Protein AF-A0A377DUB1-F1 (afdb_monomer)

InterPro domains:
  IPR024590 RNA helicase HrpA, C-terminal [PF11898] (12-101)

Radius of gyration: 14.55 Å; Cα contacts (8 Å, |Δi|>4): 69; chains: 1; bounding box: 40×24×37 Å

Sequence (104 aa):
MSLVTASNGWGDTLRYLQAIEKRLEKLAVDPHRDRAQMLKVENVQQAWQQWINKLPPARREDEDVKEIRWMIEELRVSYFAQQLGTPYPISDKRILQAMEQISG

Organism: Escherichia coli (NCBI:txid562)

Secondary structure (DSSP, 8-state):
--------SHHHHHHHHHHHHHHHHHHHH-HHHHHHHHHHHHHHHHHHHHHHHHS-GGGGGSHHHHHHHHHHHHHHHHHH-GGG--SS---HHHHHHHHHHHH-

Solvent-accessible surface area (backbone atoms only — not comparable to full-atom values): 6150 Å² total; per-residue (Å²): 144,81,82,80,84,75,65,87,47,70,69,48,55,51,51,53,52,52,23,50,53,43,31,56,61,44,39,76,75,41,52,67,60,47,51,58,50,46,53,51,53,51,52,50,51,51,52,48,57,57,50,58,70,70,45,58,77,82,54,59,76,34,66,76,53,50,47,56,60,51,52,53,56,42,38,50,29,58,71,45,23,55,91,75,58,63,101,60,98,72,45,68,70,57,52,56,50,53,53,50,64,76,73,106

pLDDT: mean 90.13, std 14.1, range [34.0, 98.62]

Structure (mmCIF, N/CA/C/O backbone):
data_AF-A0A377DUB1-F1
#
_entry.id   AF-A0A377DUB1-F1
#
loop_
_atom_site.group_PDB
_atom_site.id
_atom_site.type_symbol
_atom_site.label_atom_id
_atom_site.label_alt_id
_atom_site.label_comp_id
_atom_site.label_asym_id
_atom_site.label_entity_id
_atom_site.label_seq_id
_atom_site.pdbx_PDB_ins_code
_atom_site.Cartn_x
_atom_site.Cartn_y
_atom_site.Cartn_z
_atom_site.occupancy
_atom_site.B_iso_or_equiv
_atom_site.auth_seq_id
_atom_site.auth_comp_id
_atom_site.auth_asym_id
_atom_site.auth_atom_id
_atom_site.pdbx_PDB_model_num
ATOM 1 N N . MET A 1 1 ? -23.498 6.587 -4.629 1.00 42.94 1 MET A N 1
ATOM 2 C CA . MET A 1 1 ? -23.636 5.413 -3.746 1.00 42.94 1 MET A CA 1
ATOM 3 C C . MET A 1 1 ? -23.582 4.152 -4.597 1.00 42.94 1 MET A C 1
ATOM 5 O O . MET A 1 1 ? -24.594 3.763 -5.160 1.00 42.94 1 MET A O 1
ATOM 9 N N . SER A 1 2 ? -22.378 3.616 -4.789 1.00 34.00 2 SER A N 1
ATOM 10 C CA . SER A 1 2 ? -22.060 2.230 -5.183 1.00 34.00 2 SER A CA 1
ATOM 11 C C . SER A 1 2 ? -20.535 2.159 -5.253 1.00 34.00 2 SER A C 1
ATOM 13 O O . SER A 1 2 ? -19.931 2.268 -6.313 1.00 34.00 2 SER A O 1
ATOM 15 N N . LEU A 1 3 ? -19.917 2.142 -4.073 1.00 53.62 3 LEU A N 1
ATOM 16 C CA . LEU A 1 3 ? -18.610 1.517 -3.914 1.00 53.62 3 LEU A CA 1
ATOM 17 C C . LEU A 1 3 ? -18.889 0.012 -3.820 1.00 53.62 3 LEU A C 1
ATOM 19 O O . LEU A 1 3 ? -19.960 -0.365 -3.351 1.00 53.62 3 LEU A O 1
ATOM 23 N N . VAL A 1 4 ? -17.933 -0.811 -4.238 1.00 50.06 4 VAL A N 1
ATOM 24 C CA . VAL A 1 4 ? -17.992 -2.282 -4.270 1.00 50.06 4 VAL A CA 1
ATOM 25 C C . VAL A 1 4 ? -18.584 -2.868 -5.560 1.00 50.06 4 VAL A C 1
ATOM 27 O O . VAL A 1 4 ? -19.683 -3.408 -5.607 1.00 50.06 4 VAL A O 1
ATOM 30 N N . THR A 1 5 ? -17.756 -2.915 -6.599 1.00 44.06 5 THR A N 1
ATOM 31 C CA . THR A 1 5 ? -17.455 -4.229 -7.180 1.00 44.06 5 THR A CA 1
ATOM 32 C C . THR A 1 5 ? -16.041 -4.567 -6.758 1.00 44.06 5 THR A C 1
ATOM 34 O O . THR A 1 5 ? -15.086 -4.299 -7.478 1.00 44.06 5 THR A O 1
ATOM 37 N N . ALA A 1 6 ? -15.916 -5.105 -5.548 1.00 46.12 6 ALA A N 1
ATOM 38 C CA . ALA A 1 6 ? -14.767 -5.914 -5.211 1.00 46.12 6 ALA A CA 1
ATOM 39 C C . ALA A 1 6 ? -14.824 -7.120 -6.154 1.00 46.12 6 ALA A C 1
ATOM 41 O O . ALA A 1 6 ? -15.668 -8.005 -5.989 1.00 46.12 6 ALA A O 1
ATOM 42 N N . SER A 1 7 ? -14.002 -7.138 -7.201 1.00 51.31 7 SER A N 1
ATOM 43 C CA . SER A 1 7 ? -13.796 -8.335 -8.014 1.00 51.31 7 SER A CA 1
ATOM 44 C C . SER A 1 7 ? -12.974 -9.336 -7.200 1.00 51.31 7 SER A C 1
ATOM 46 O O . SER A 1 7 ? -11.849 -9.683 -7.523 1.00 51.31 7 SER A O 1
ATOM 48 N N . ASN A 1 8 ? -13.578 -9.859 -6.133 1.00 57.59 8 ASN A N 1
ATOM 49 C CA . ASN A 1 8 ? -13.030 -10.899 -5.267 1.00 57.59 8 ASN A CA 1
ATOM 50 C C . ASN A 1 8 ? -13.033 -12.263 -5.990 1.00 57.59 8 ASN A C 1
ATOM 52 O O . ASN A 1 8 ? -13.625 -13.231 -5.518 1.00 57.59 8 ASN A O 1
ATOM 56 N N . GLY A 1 9 ? -12.425 -12.338 -7.176 1.00 59.22 9 GLY A N 1
ATOM 57 C CA . GLY A 1 9 ? -12.445 -13.504 -8.049 1.00 59.22 9 GLY A CA 1
ATOM 58 C C . GLY A 1 9 ? -11.195 -13.640 -8.918 1.00 59.22 9 GLY A C 1
ATOM 59 O O . GLY A 1 9 ? -10.245 -12.865 -8.837 1.00 59.22 9 GLY A O 1
ATOM 60 N N . TRP A 1 10 ? -11.226 -14.643 -9.793 1.00 61.41 10 TRP A N 1
ATOM 61 C CA . TRP A 1 10 ? -10.124 -15.039 -10.677 1.00 61.41 10 TRP A CA 1
ATOM 62 C C . TRP A 1 10 ? -9.615 -13.924 -11.603 1.00 61.41 10 TRP A C 1
ATOM 64 O O . TRP A 1 10 ? -8.439 -13.921 -11.961 1.00 61.41 10 TRP A O 1
ATOM 74 N N . GLY A 1 11 ? -10.479 -12.973 -11.979 1.00 68.69 11 GLY A N 1
ATOM 75 C CA . GLY A 1 11 ? -10.121 -11.861 -12.867 1.00 68.69 11 GLY A CA 1
ATOM 76 C C . GLY A 1 11 ? -9.075 -10.922 -12.262 1.00 68.69 11 GLY A C 1
ATOM 77 O O . GLY A 1 11 ? -8.096 -10.588 -12.927 1.00 68.69 11 GLY A O 1
ATOM 78 N N . ASP A 1 12 ? -9.220 -10.568 -10.984 1.00 79.06 12 ASP A N 1
ATOM 79 C CA . ASP A 1 12 ? -8.228 -9.741 -10.291 1.00 79.06 12 ASP A CA 1
ATOM 80 C C . ASP A 1 12 ? -6.953 -10.512 -9.996 1.00 79.06 12 ASP A C 1
ATOM 82 O O . ASP A 1 12 ? -5.859 -9.982 -10.175 1.00 79.06 12 ASP A O 1
ATOM 86 N N . THR A 1 13 ? -7.071 -11.790 -9.627 1.00 82.19 13 THR A N 1
ATOM 87 C CA . THR A 1 13 ? -5.894 -12.654 -9.470 1.00 82.19 13 THR A CA 1
ATOM 88 C C . THR A 1 13 ? -5.063 -12.688 -10.753 1.00 82.19 13 THR A C 1
ATOM 90 O O . THR A 1 13 ? -3.849 -12.496 -10.697 1.00 82.19 13 THR A O 1
ATOM 93 N N . LEU A 1 14 ? -5.698 -12.859 -11.917 1.00 86.94 14 LEU A N 1
ATOM 94 C CA . LEU A 1 14 ? -5.005 -12.834 -13.203 1.00 86.94 14 LEU A CA 1
ATOM 95 C C . LEU A 1 14 ? -4.366 -11.467 -13.486 1.00 86.94 14 LEU A C 1
ATOM 97 O O . LEU A 1 14 ? -3.208 -11.418 -13.900 1.00 86.94 14 LEU A O 1
ATOM 101 N N . ARG A 1 15 ? -5.072 -10.361 -13.220 1.00 91.25 15 ARG A N 1
ATOM 102 C CA . ARG A 1 15 ? -4.533 -9.003 -13.406 1.00 91.25 15 ARG A CA 1
ATOM 103 C C . ARG A 1 15 ? -3.304 -8.750 -12.531 1.00 91.25 15 ARG A C 1
ATOM 105 O O . ARG A 1 15 ? -2.327 -8.171 -13.005 1.00 91.25 15 ARG A O 1
ATOM 112 N N . TYR A 1 16 ? -3.305 -9.217 -11.284 1.00 87.12 16 TYR A N 1
ATOM 113 C CA . TYR A 1 16 ? -2.140 -9.102 -10.408 1.00 87.12 16 TYR A CA 1
ATOM 114 C C . TYR A 1 16 ? -0.964 -9.957 -10.886 1.00 87.12 16 TYR A C 1
ATOM 116 O O . TYR A 1 16 ? 0.175 -9.493 -10.851 1.00 87.12 16 TYR A O 1
ATOM 124 N N . LEU A 1 17 ? -1.216 -11.161 -11.406 1.00 89.25 17 LEU A N 1
ATOM 125 C CA . LEU A 1 17 ? -0.166 -11.987 -12.012 1.00 89.25 17 LEU A CA 1
ATOM 126 C C . LEU A 1 17 ? 0.443 -11.312 -13.250 1.00 89.25 17 LEU A C 1
ATOM 128 O O . LEU A 1 17 ? 1.664 -11.231 -13.364 1.00 89.25 17 LEU A O 1
ATOM 132 N N . GLN A 1 18 ? -0.386 -10.737 -14.123 1.00 92.00 18 GLN A N 1
ATOM 133 C CA . GLN A 1 18 ? 0.084 -9.949 -15.269 1.00 92.00 18 GLN A CA 1
ATOM 134 C C . GLN A 1 18 ? 0.883 -8.714 -14.833 1.00 92.00 18 GLN A C 1
ATOM 136 O O . GLN A 1 18 ? 1.837 -8.311 -15.500 1.00 92.00 18 GLN A O 1
ATOM 141 N N . ALA A 1 19 ? 0.527 -8.101 -13.700 1.00 92.50 19 ALA A N 1
ATOM 142 C CA . ALA A 1 19 ? 1.296 -6.992 -13.154 1.00 92.50 19 ALA A CA 1
ATOM 143 C C . ALA A 1 19 ? 2.695 -7.427 -12.689 1.00 92.50 19 ALA A C 1
ATOM 145 O O . ALA A 1 19 ? 3.655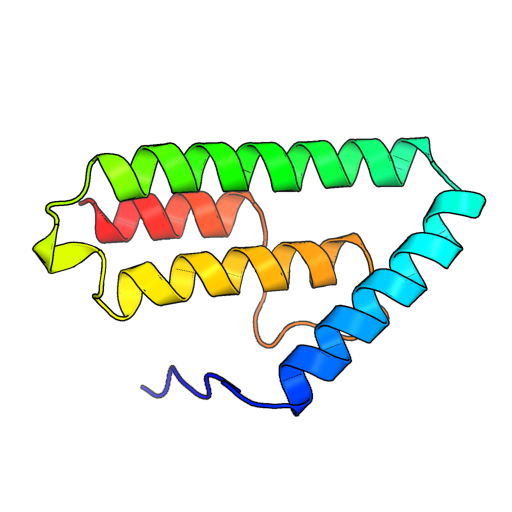 -6.677 -12.877 1.00 92.50 19 ALA A O 1
ATOM 146 N N . ILE A 1 20 ? 2.825 -8.636 -12.130 1.00 93.12 20 ILE A N 1
ATOM 147 C CA . ILE A 1 20 ? 4.118 -9.230 -11.761 1.00 93.12 20 ILE A CA 1
ATOM 148 C C . ILE A 1 20 ? 4.956 -9.507 -13.011 1.00 93.12 20 ILE A C 1
ATOM 150 O O . ILE A 1 20 ? 6.131 -9.149 -13.039 1.00 93.12 20 ILE A O 1
ATOM 154 N N . GLU A 1 21 ? 4.365 -10.077 -14.060 1.00 94.31 21 GLU A N 1
ATOM 155 C CA . GLU A 1 21 ? 5.054 -10.318 -15.334 1.00 94.31 21 GLU A CA 1
ATOM 156 C C . GLU A 1 21 ? 5.608 -9.012 -15.927 1.00 94.31 21 GLU A C 1
ATOM 158 O O . GLU A 1 21 ? 6.813 -8.889 -16.152 1.00 94.31 21 GLU A O 1
ATOM 163 N N . LYS A 1 22 ? 4.770 -7.971 -16.040 1.00 92.69 22 LYS A N 1
ATOM 164 C CA . LYS A 1 22 ? 5.201 -6.638 -16.504 1.00 92.69 22 LYS A CA 1
ATOM 165 C C . LYS A 1 22 ? 6.270 -6.004 -15.614 1.00 92.69 22 LYS A C 1
ATOM 167 O O . LYS A 1 22 ? 7.100 -5.229 -16.094 1.00 92.69 22 LYS A O 1
ATOM 172 N N . ARG A 1 23 ? 6.252 -6.289 -14.310 1.00 95.38 23 ARG A N 1
ATOM 173 C CA . ARG A 1 23 ? 7.298 -5.834 -13.390 1.00 95.38 23 ARG A CA 1
ATOM 174 C C . ARG A 1 23 ? 8.641 -6.468 -13.733 1.00 95.38 23 ARG A C 1
ATOM 176 O O . ARG A 1 23 ? 9.633 -5.750 -13.782 1.00 95.38 23 ARG A O 1
ATOM 183 N N . LEU A 1 24 ? 8.672 -7.777 -13.987 1.00 94.50 24 LEU A N 1
ATOM 184 C CA . LEU A 1 24 ? 9.896 -8.500 -14.343 1.00 94.50 24 LEU A CA 1
ATOM 185 C C . LEU A 1 24 ? 10.509 -7.968 -15.645 1.00 94.50 24 LEU A C 1
ATOM 187 O O . LEU A 1 24 ? 11.721 -7.763 -15.702 1.00 94.50 24 LEU A O 1
ATOM 191 N N . GLU A 1 25 ? 9.681 -7.653 -16.645 1.00 92.38 25 GLU A N 1
ATOM 192 C CA . GLU A 1 25 ? 10.129 -7.004 -17.886 1.00 92.38 25 GLU A CA 1
ATOM 193 C C . GLU A 1 25 ? 10.805 -5.650 -17.610 1.00 92.38 25 GLU A C 1
ATOM 195 O O . GLU A 1 25 ? 11.907 -5.381 -18.086 1.00 92.38 25 GLU A O 1
ATOM 200 N N . LYS A 1 26 ? 10.166 -4.790 -16.805 1.00 89.56 26 LYS A N 1
ATOM 201 C CA . LYS A 1 26 ? 10.691 -3.454 -16.474 1.00 89.56 26 LYS A CA 1
ATOM 202 C C . LYS A 1 26 ? 11.913 -3.495 -15.568 1.00 89.56 26 LYS A C 1
ATOM 204 O O . LYS A 1 26 ? 12.778 -2.632 -15.700 1.00 89.56 26 LYS A O 1
ATOM 209 N N . LEU A 1 27 ? 11.989 -4.474 -14.670 1.00 91.44 27 LEU A N 1
ATOM 210 C CA . LEU A 1 27 ? 13.115 -4.658 -13.761 1.00 91.44 27 LEU A CA 1
ATOM 211 C C . LEU A 1 27 ? 14.419 -4.870 -14.538 1.00 91.44 27 LEU A C 1
ATOM 213 O O . LEU A 1 27 ? 15.448 -4.345 -14.131 1.00 91.44 27 LEU A O 1
ATOM 217 N N . ALA A 1 28 ? 14.373 -5.580 -15.670 1.00 92.31 28 ALA A N 1
ATOM 218 C CA . ALA A 1 28 ? 15.536 -5.764 -16.538 1.00 92.31 28 ALA A CA 1
ATOM 219 C C . ALA A 1 28 ? 15.992 -4.463 -17.229 1.00 92.31 28 ALA A C 1
ATOM 221 O O . ALA A 1 28 ? 17.161 -4.338 -17.585 1.00 92.31 28 ALA A O 1
ATOM 222 N N . VAL A 1 29 ? 15.082 -3.501 -17.411 1.00 94.25 29 VAL A N 1
ATOM 223 C CA . VAL A 1 29 ? 15.352 -2.220 -18.082 1.00 94.25 29 VAL A CA 1
ATOM 224 C C . VAL A 1 29 ? 15.842 -1.156 -17.097 1.00 94.25 29 VAL A C 1
ATOM 226 O O . VAL A 1 29 ? 16.820 -0.471 -17.380 1.00 94.25 29 VAL A O 1
ATOM 229 N N . ASP A 1 30 ? 15.175 -1.004 -15.947 1.00 94.12 30 ASP A N 1
ATOM 230 C CA . ASP A 1 30 ? 15.514 0.004 -14.931 1.00 94.12 30 ASP A CA 1
ATOM 231 C C . ASP A 1 30 ? 15.317 -0.532 -13.493 1.00 94.12 30 ASP A C 1
ATOM 233 O O . ASP A 1 30 ? 14.276 -0.304 -12.857 1.00 94.12 30 ASP A O 1
ATOM 237 N N . PRO A 1 31 ? 16.334 -1.223 -12.940 1.00 94.56 31 PRO A N 1
ATOM 238 C CA . PRO A 1 31 ? 16.286 -1.760 -11.581 1.00 94.56 31 PRO A CA 1
ATOM 239 C C . PRO A 1 31 ? 16.187 -0.695 -10.483 1.00 94.56 31 PRO A C 1
ATOM 241 O O . PRO A 1 31 ? 15.656 -0.958 -9.401 1.00 94.56 31 PRO A O 1
ATOM 244 N N . HIS A 1 32 ? 16.713 0.510 -10.724 1.00 96.88 32 HIS A N 1
ATOM 245 C CA . HIS A 1 32 ? 16.705 1.583 -9.731 1.00 96.88 32 HIS A CA 1
ATOM 246 C C . HIS A 1 32 ? 15.299 2.143 -9.543 1.00 96.88 32 HIS A C 1
ATOM 248 O O . HIS A 1 32 ? 14.869 2.355 -8.405 1.00 96.88 32 HIS A O 1
ATOM 254 N N . ARG A 1 33 ? 14.559 2.330 -10.642 1.00 95.25 33 ARG A N 1
ATOM 255 C CA . ARG A 1 33 ? 13.157 2.740 -10.589 1.00 95.25 33 ARG A CA 1
ATOM 256 C C . ARG A 1 33 ? 12.280 1.692 -9.916 1.00 95.25 33 ARG A C 1
ATOM 258 O O . ARG A 1 33 ? 11.473 2.073 -9.067 1.00 95.25 33 ARG A O 1
ATOM 265 N N . ASP A 1 34 ? 12.453 0.410 -10.245 1.00 95.94 34 ASP A N 1
ATOM 266 C CA . ASP A 1 34 ? 11.715 -0.674 -9.581 1.00 95.94 34 ASP A CA 1
ATOM 267 C C . ASP A 1 34 ? 11.960 -0.652 -8.069 1.00 95.94 34 ASP A C 1
ATOM 269 O O . ASP A 1 34 ? 11.010 -0.592 -7.287 1.00 95.94 34 ASP A O 1
ATOM 273 N N . ARG A 1 35 ? 13.231 -0.577 -7.650 1.00 96.56 35 ARG A N 1
ATOM 274 C CA . ARG A 1 35 ? 13.602 -0.494 -6.233 1.00 96.56 35 ARG A CA 1
ATOM 275 C C . ARG A 1 35 ? 12.969 0.713 -5.543 1.00 96.56 35 ARG A C 1
ATOM 277 O O . ARG A 1 35 ? 12.437 0.576 -4.445 1.00 96.56 35 ARG A O 1
ATOM 284 N N . ALA A 1 36 ? 12.993 1.886 -6.173 1.00 97.44 36 ALA A N 1
ATOM 285 C CA . ALA A 1 36 ? 12.377 3.087 -5.614 1.00 97.44 36 ALA A CA 1
ATOM 286 C C . ALA A 1 36 ? 10.852 2.945 -5.460 1.00 97.44 36 ALA A C 1
ATOM 288 O O . ALA A 1 36 ? 10.287 3.407 -4.471 1.00 97.44 36 ALA A O 1
ATOM 289 N N . GLN A 1 37 ? 10.177 2.302 -6.416 1.00 97.44 37 GLN A N 1
ATOM 290 C CA . GLN A 1 37 ? 8.742 2.018 -6.333 1.00 97.44 37 GLN A CA 1
ATOM 291 C C . GLN A 1 37 ? 8.428 0.967 -5.261 1.00 97.44 37 GLN A C 1
ATOM 293 O O . GLN A 1 37 ? 7.472 1.136 -4.507 1.00 97.44 37 GLN A O 1
ATOM 298 N N . MET A 1 38 ? 9.257 -0.069 -5.135 1.00 97.25 38 MET A N 1
ATOM 299 C CA . MET A 1 38 ? 9.118 -1.081 -4.089 1.00 97.25 38 MET A CA 1
ATOM 300 C C . MET A 1 38 ? 9.254 -0.511 -2.690 1.00 97.25 38 MET A C 1
ATOM 302 O O . MET A 1 38 ? 8.418 -0.817 -1.849 1.00 97.25 38 MET A O 1
ATOM 306 N N . LEU A 1 39 ? 10.221 0.378 -2.460 1.00 98.31 39 LEU A N 1
ATOM 307 C CA . LEU A 1 39 ? 10.360 1.055 -1.169 1.00 98.31 39 LEU A CA 1
ATOM 308 C C . LEU A 1 39 ? 9.076 1.806 -0.782 1.00 98.31 39 LEU A C 1
ATOM 310 O O . LEU A 1 39 ? 8.690 1.816 0.383 1.00 98.31 39 LEU A O 1
ATOM 314 N N . LYS A 1 40 ? 8.363 2.397 -1.750 1.00 98.38 40 LYS A N 1
ATOM 315 C CA . LYS A 1 40 ? 7.067 3.043 -1.482 1.00 98.38 40 LYS A CA 1
ATOM 316 C C . LYS A 1 40 ? 5.988 2.035 -1.095 1.00 98.38 40 LYS A C 1
ATOM 318 O O . LYS A 1 40 ? 5.242 2.291 -0.154 1.00 98.38 40 LYS A O 1
ATOM 323 N N . VAL A 1 41 ? 5.912 0.899 -1.790 1.00 98.19 41 VAL A N 1
ATOM 324 C CA . VAL A 1 41 ? 4.976 -0.186 -1.449 1.00 98.19 41 VAL A CA 1
ATOM 325 C C . VAL A 1 41 ? 5.273 -0.727 -0.052 1.00 98.19 41 VAL A C 1
ATOM 327 O O . VAL A 1 41 ? 4.362 -0.826 0.763 1.00 98.19 41 VAL A O 1
ATOM 330 N N . GLU A 1 42 ? 6.539 -1.013 0.250 1.00 98.38 42 GLU A N 1
ATOM 331 C CA . GLU A 1 42 ? 6.985 -1.518 1.552 1.00 98.38 42 GLU A CA 1
ATOM 332 C C . GLU A 1 42 ? 6.643 -0.545 2.684 1.00 98.38 42 GLU A C 1
ATOM 334 O O . GLU A 1 42 ? 6.099 -0.966 3.703 1.00 98.38 42 GLU A O 1
ATOM 339 N N . ASN A 1 43 ? 6.869 0.758 2.490 1.00 98.56 43 ASN A N 1
ATOM 340 C CA . ASN A 1 43 ? 6.509 1.778 3.477 1.00 98.56 43 ASN A CA 1
ATOM 341 C C . ASN A 1 43 ? 5.002 1.783 3.782 1.00 98.56 43 ASN A C 1
ATOM 343 O O . ASN A 1 43 ? 4.605 1.835 4.947 1.00 98.56 43 ASN A O 1
ATOM 347 N N . VAL A 1 44 ? 4.149 1.690 2.755 1.00 98.56 44 VAL A N 1
ATOM 348 C CA . VAL A 1 44 ? 2.689 1.625 2.943 1.00 98.56 44 VAL A CA 1
ATOM 349 C C . VAL A 1 44 ? 2.281 0.318 3.627 1.00 98.56 44 VAL A C 1
ATOM 351 O O . VAL A 1 44 ? 1.444 0.339 4.525 1.00 98.56 44 VAL A O 1
ATOM 354 N N . GLN A 1 45 ? 2.894 -0.811 3.264 1.00 98.44 45 GLN A N 1
ATOM 355 C CA . GLN A 1 45 ? 2.633 -2.104 3.905 1.00 98.44 45 GLN A CA 1
ATOM 356 C C . GLN A 1 45 ? 3.017 -2.106 5.387 1.00 98.44 45 GLN A C 1
ATOM 358 O O . GLN A 1 45 ? 2.268 -2.625 6.213 1.00 98.44 45 GLN A O 1
ATOM 363 N N . GLN A 1 46 ? 4.149 -1.496 5.743 1.00 98.62 46 GLN A N 1
ATOM 364 C CA . GLN A 1 46 ? 4.560 -1.336 7.137 1.00 98.62 46 GLN A CA 1
ATOM 365 C C . GLN A 1 46 ? 3.584 -0.445 7.911 1.00 98.62 46 GLN A C 1
ATOM 367 O O . GLN A 1 46 ? 3.183 -0.803 9.019 1.00 98.62 46 GLN A O 1
ATOM 372 N N . ALA A 1 47 ? 3.161 0.679 7.322 1.00 98.38 47 ALA A N 1
ATOM 373 C CA . ALA A 1 47 ? 2.160 1.558 7.922 1.00 98.38 47 ALA A CA 1
ATOM 374 C C . ALA A 1 47 ? 0.830 0.821 8.152 1.00 98.38 47 ALA A C 1
ATOM 376 O O . ALA A 1 47 ? 0.294 0.869 9.257 1.00 98.38 47 ALA A O 1
ATOM 377 N N . TRP A 1 48 ? 0.353 0.067 7.157 1.00 98.31 48 TRP A N 1
ATOM 378 C CA . TRP A 1 48 ? -0.842 -0.772 7.267 1.00 98.31 48 TRP A CA 1
ATOM 379 C C . TRP A 1 48 ? -0.719 -1.825 8.369 1.00 98.31 48 TRP A C 1
ATOM 381 O O . TRP A 1 48 ? -1.622 -1.952 9.193 1.00 98.31 48 TRP A O 1
ATOM 391 N N . GLN A 1 49 ? 0.413 -2.529 8.453 1.00 97.94 49 GLN A N 1
ATOM 392 C CA . GLN A 1 49 ? 0.627 -3.547 9.481 1.00 97.94 49 GLN A CA 1
ATOM 393 C C . GLN A 1 49 ? 0.623 -2.951 10.896 1.00 97.94 49 GLN A C 1
ATOM 395 O O . GLN A 1 49 ? 0.073 -3.544 11.825 1.00 97.94 49 GLN A O 1
ATOM 400 N N . GLN A 1 50 ? 1.225 -1.774 11.080 1.00 97.94 50 GLN A N 1
ATOM 401 C CA . GLN A 1 50 ? 1.185 -1.062 12.358 1.00 97.94 50 GLN A CA 1
ATOM 402 C C . GLN A 1 50 ? -0.224 -0.562 12.681 1.00 97.94 50 GLN A C 1
ATOM 404 O O . GLN A 1 50 ? -0.653 -0.641 13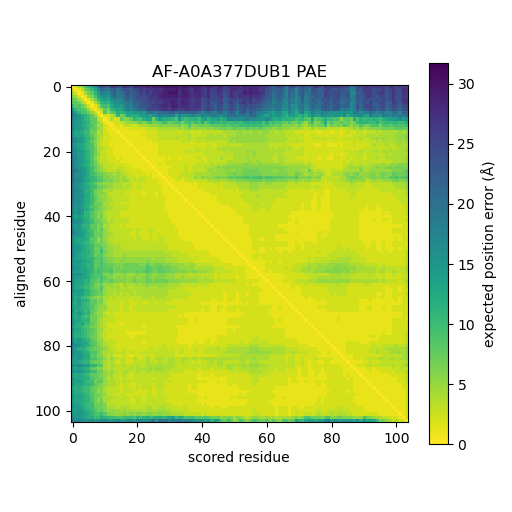.830 1.00 97.94 50 GLN A O 1
ATOM 409 N N . TRP A 1 51 ? -0.936 -0.053 11.680 1.00 97.81 51 TRP A N 1
ATOM 410 C CA . TRP A 1 51 ? -2.289 0.467 11.808 1.00 97.81 51 TRP A CA 1
ATOM 411 C C . TRP A 1 51 ? -3.294 -0.629 12.187 1.00 97.81 51 TRP A C 1
ATOM 413 O O . TRP A 1 51 ? -3.952 -0.509 13.220 1.00 9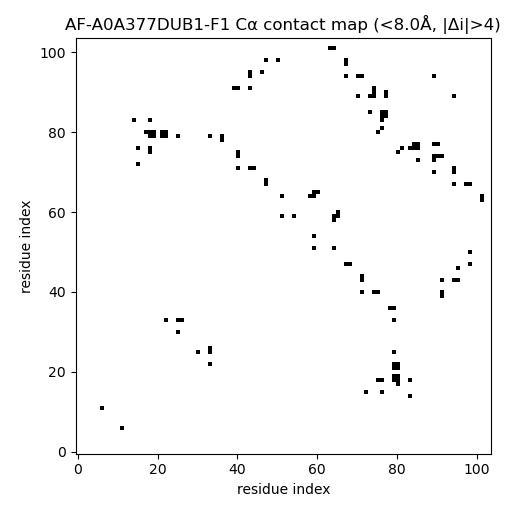7.81 51 TRP A O 1
ATOM 423 N N . ILE A 1 52 ? -3.338 -1.749 11.456 1.00 96.75 52 ILE A N 1
ATOM 424 C CA . ILE A 1 52 ? -4.273 -2.855 11.732 1.00 96.75 52 ILE A CA 1
ATOM 425 C C . ILE A 1 52 ? -4.033 -3.491 13.110 1.00 96.75 52 ILE A C 1
ATOM 427 O O . ILE A 1 52 ? -4.973 -3.908 13.788 1.00 96.75 52 ILE A O 1
ATOM 431 N N . ASN A 1 53 ? -2.780 -3.508 13.576 1.00 96.31 53 ASN A N 1
ATOM 432 C CA . ASN A 1 53 ? -2.429 -4.018 14.901 1.00 96.31 53 ASN A CA 1
ATOM 433 C C . ASN A 1 53 ? -2.951 -3.132 16.042 1.00 96.31 53 ASN A C 1
ATOM 435 O O . ASN A 1 53 ? -3.187 -3.648 17.134 1.00 96.31 53 ASN A O 1
ATOM 439 N N . LYS A 1 54 ? -3.161 -1.832 15.794 1.00 95.94 54 LYS A N 1
ATOM 440 C CA . LYS A 1 54 ? -3.747 -0.892 16.764 1.00 95.94 54 LYS A CA 1
ATOM 441 C C . LYS A 1 54 ? -5.272 -0.981 16.827 1.00 95.94 54 LYS A C 1
ATOM 443 O O . LYS A 1 54 ? -5.853 -0.531 17.811 1.00 95.94 54 LYS A O 1
ATOM 448 N N . LEU A 1 55 ? -5.922 -1.554 15.812 1.00 95.62 55 LEU A N 1
ATOM 449 C CA . LEU A 1 55 ? -7.372 -1.724 15.810 1.00 95.62 55 LEU A CA 1
ATOM 450 C C . LEU A 1 55 ? -7.809 -2.821 16.799 1.00 95.62 55 LEU A C 1
ATOM 452 O O . LEU A 1 55 ? -7.126 -3.852 16.915 1.00 95.62 55 LEU A O 1
ATOM 456 N N . PRO A 1 56 ? -8.974 -2.654 17.462 1.00 95.50 56 PRO A N 1
ATOM 457 C CA . PRO A 1 56 ? -9.610 -3.727 18.219 1.00 95.50 56 PRO A CA 1
ATOM 458 C C . PRO A 1 56 ? -9.774 -4.984 17.351 1.00 95.50 56 PRO A C 1
ATOM 460 O O . PRO A 1 56 ? -10.141 -4.846 16.183 1.00 95.50 56 PRO A O 1
ATOM 463 N N . PRO A 1 57 ? -9.581 -6.206 17.888 1.00 93.75 57 PRO A N 1
ATOM 464 C CA . PRO A 1 57 ? -9.697 -7.436 17.100 1.00 93.75 57 PRO A CA 1
ATOM 465 C C . PRO A 1 57 ? -11.004 -7.548 16.308 1.00 93.75 57 PRO A C 1
ATOM 467 O O . PRO A 1 57 ? -10.975 -7.975 15.161 1.00 93.75 57 PRO A O 1
ATOM 470 N N . ALA A 1 58 ? -12.122 -7.091 16.882 1.00 94.06 58 ALA A N 1
ATOM 471 C CA . ALA A 1 58 ? -13.429 -7.099 16.226 1.00 94.06 58 ALA A CA 1
ATOM 472 C C . ALA A 1 58 ? -13.503 -6.206 14.974 1.00 94.06 58 ALA A C 1
ATOM 474 O O . ALA A 1 58 ? -14.209 -6.558 14.042 1.00 94.06 58 ALA A O 1
ATOM 475 N N . ARG A 1 59 ? -12.755 -5.091 14.931 1.00 94.00 59 ARG A N 1
ATOM 476 C CA . ARG A 1 59 ? -12.739 -4.152 13.792 1.00 94.00 59 ARG A CA 1
ATOM 477 C C . ARG A 1 59 ? -11.880 -4.652 12.629 1.00 94.00 59 ARG A C 1
ATOM 479 O O . ARG A 1 59 ? -12.019 -4.168 11.517 1.00 94.00 59 ARG A O 1
ATOM 486 N N . ARG A 1 60 ? -10.949 -5.588 12.859 1.00 92.88 60 ARG A N 1
ATOM 487 C CA . ARG A 1 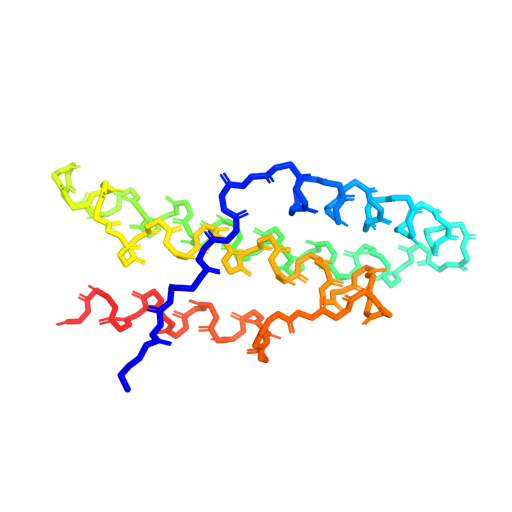60 ? -9.974 -6.017 11.831 1.00 92.88 60 ARG A CA 1
ATOM 488 C C . ARG A 1 60 ? -10.623 -6.695 10.624 1.00 92.88 60 ARG A C 1
ATOM 490 O O . ARG A 1 60 ? -10.023 -6.719 9.555 1.00 92.88 60 ARG A O 1
ATOM 497 N N . GLU A 1 61 ? -11.818 -7.242 10.820 1.00 92.00 61 GLU A N 1
ATOM 498 C CA . GLU A 1 61 ? -12.601 -7.925 9.792 1.00 92.00 61 GLU A CA 1
ATOM 499 C C . GLU A 1 61 ? -13.631 -7.019 9.112 1.00 92.00 61 GLU A C 1
ATOM 501 O O . GLU A 1 61 ? -14.339 -7.486 8.215 1.00 92.00 61 GLU A O 1
ATOM 506 N N . ASP A 1 62 ? -13.719 -5.750 9.507 1.00 94.94 62 ASP A N 1
ATOM 507 C CA . ASP A 1 62 ? -14.646 -4.811 8.895 1.00 94.94 62 ASP A CA 1
ATOM 508 C C . ASP A 1 62 ? -14.258 -4.541 7.433 1.00 94.94 62 ASP A C 1
ATOM 510 O O . ASP A 1 62 ? -13.086 -4.575 7.041 1.00 94.94 62 ASP A O 1
ATOM 514 N N . GLU A 1 63 ? -15.267 -4.295 6.599 1.00 94.50 63 GLU A N 1
ATOM 515 C CA . GLU A 1 63 ? -15.081 -4.146 5.152 1.00 94.50 63 GLU A CA 1
ATOM 516 C C . GLU A 1 63 ? -14.226 -2.920 4.792 1.00 94.50 63 GLU A C 1
ATOM 518 O O . GLU A 1 63 ? -13.415 -2.987 3.870 1.00 94.50 63 GLU A O 1
ATOM 523 N N . ASP A 1 64 ? -14.332 -1.828 5.556 1.00 93.88 64 ASP A N 1
ATOM 524 C CA . ASP A 1 64 ? -13.480 -0.640 5.407 1.00 93.88 64 ASP A CA 1
ATOM 525 C C . ASP A 1 64 ? -11.996 -0.964 5.666 1.00 93.88 64 ASP A C 1
ATOM 527 O O . ASP A 1 64 ? -11.115 -0.484 4.951 1.00 93.88 64 ASP A O 1
ATOM 531 N N . VAL A 1 65 ? -11.706 -1.844 6.629 1.00 95.12 65 VAL A N 1
ATOM 532 C CA . VAL A 1 65 ? -10.350 -2.316 6.940 1.00 95.12 65 VAL A CA 1
ATOM 533 C C . VAL A 1 65 ? -9.813 -3.262 5.868 1.00 95.12 65 VAL A C 1
ATOM 535 O O . VAL A 1 65 ? -8.646 -3.151 5.472 1.00 95.12 65 VAL A O 1
ATOM 538 N N . L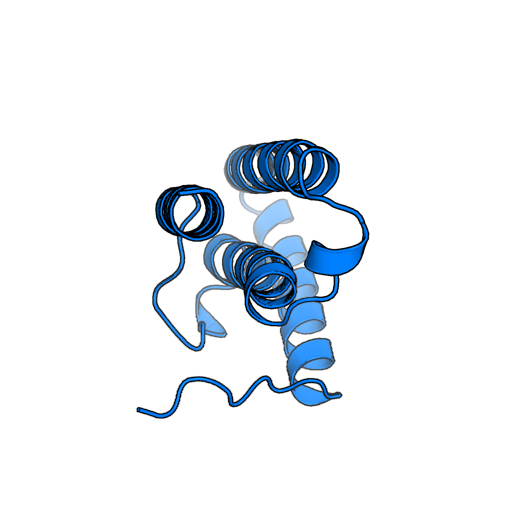YS A 1 66 ? -10.652 -4.172 5.363 1.00 94.44 66 LYS A N 1
ATOM 539 C CA . LYS A 1 66 ? -10.296 -5.074 4.257 1.00 94.44 66 LYS A CA 1
ATOM 540 C C . LYS A 1 66 ? -10.013 -4.312 2.965 1.00 94.44 66 LYS A C 1
ATOM 542 O O . LYS A 1 66 ? -9.086 -4.687 2.246 1.00 94.44 66 LYS A O 1
ATOM 547 N N . GLU A 1 67 ? -10.736 -3.228 2.695 1.00 95.06 67 GLU A N 1
ATOM 548 C CA . GLU A 1 67 ? -10.522 -2.399 1.504 1.00 95.06 67 GLU A CA 1
ATOM 549 C C . GLU A 1 67 ? -9.109 -1.800 1.467 1.00 95.06 67 GLU A C 1
ATOM 551 O O . GLU A 1 67 ? -8.474 -1.798 0.413 1.00 95.06 67 GLU A O 1
ATOM 556 N N . ILE A 1 68 ? -8.539 -1.395 2.611 1.00 97.44 68 ILE A N 1
ATOM 557 C CA . ILE A 1 68 ? -7.157 -0.881 2.664 1.00 97.44 68 ILE A CA 1
ATOM 558 C C . ILE A 1 68 ? -6.151 -1.902 2.116 1.00 97.44 68 ILE A C 1
ATOM 560 O O . ILE A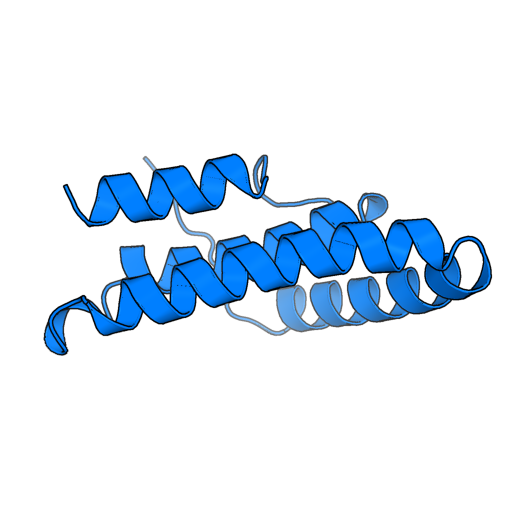 1 68 ? -5.212 -1.533 1.407 1.00 97.44 68 ILE A O 1
ATOM 564 N N . ARG A 1 69 ? -6.347 -3.195 2.401 1.00 94.50 69 ARG A N 1
ATOM 565 C CA . ARG A 1 69 ? -5.486 -4.255 1.858 1.00 94.50 69 ARG A CA 1
ATOM 566 C C . ARG A 1 69 ? -5.564 -4.297 0.330 1.00 94.50 69 ARG A C 1
ATOM 568 O O . ARG A 1 69 ? -4.528 -4.437 -0.315 1.00 94.50 69 ARG A O 1
ATOM 575 N N . TRP A 1 70 ? -6.754 -4.147 -0.247 1.00 94.19 70 TRP A N 1
ATOM 576 C CA . TRP A 1 70 ? -6.930 -4.119 -1.700 1.00 94.19 70 TRP A CA 1
ATOM 577 C C . TRP A 1 70 ? -6.324 -2.875 -2.338 1.00 94.19 70 TRP A C 1
ATOM 579 O O . TRP A 1 70 ? -5.641 -2.986 -3.355 1.00 94.19 70 TRP A O 1
ATOM 589 N N . MET A 1 71 ? -6.442 -1.715 -1.692 1.00 97.25 71 MET A N 1
ATOM 590 C CA . MET A 1 71 ? -5.786 -0.494 -2.158 1.00 97.25 71 MET A CA 1
ATOM 591 C C . MET A 1 71 ? -4.260 -0.660 -2.311 1.00 97.25 71 MET A C 1
ATOM 593 O O . MET A 1 71 ? -3.663 -0.064 -3.209 1.00 97.25 71 MET A O 1
ATOM 597 N N . ILE A 1 72 ? -3.608 -1.477 -1.471 1.00 97.19 72 ILE A N 1
ATOM 598 C CA . ILE A 1 72 ? -2.168 -1.781 -1.585 1.00 97.19 72 ILE A CA 1
ATOM 599 C C . ILE A 1 72 ? -1.867 -2.621 -2.833 1.00 97.19 72 ILE A C 1
ATOM 601 O O . ILE A 1 72 ? -0.852 -2.393 -3.497 1.00 97.19 72 ILE A O 1
ATOM 605 N N . GLU A 1 73 ? -2.734 -3.568 -3.184 1.00 95.81 73 GLU A N 1
ATOM 606 C CA . GLU A 1 73 ? -2.579 -4.329 -4.426 1.00 95.81 73 GLU A CA 1
ATOM 607 C C . GLU A 1 73 ? -2.788 -3.424 -5.652 1.00 95.81 73 GLU A C 1
ATOM 609 O O . GLU A 1 73 ? -2.000 -3.473 -6.601 1.00 95.81 73 GLU A O 1
ATOM 614 N N . GLU A 1 74 ? -3.733 -2.481 -5.591 1.00 96.50 74 GLU A N 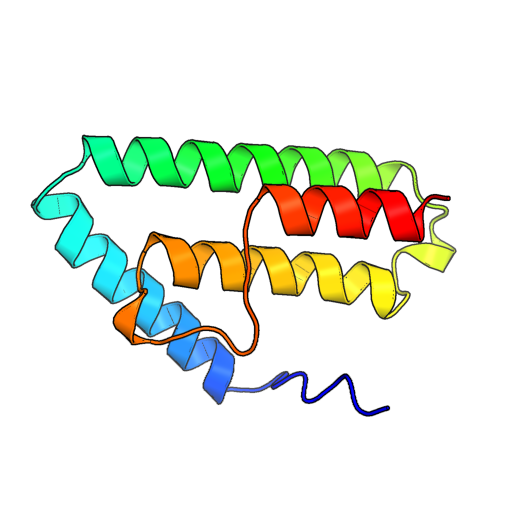1
ATOM 615 C CA . GLU A 1 74 ? -3.888 -1.460 -6.635 1.00 96.50 74 GLU A CA 1
ATOM 616 C C . GLU A 1 74 ? -2.674 -0.529 -6.742 1.00 96.50 74 GLU A C 1
ATOM 618 O O . GLU A 1 74 ? -2.270 -0.151 -7.846 1.00 96.50 74 GLU A O 1
ATOM 623 N N . LEU A 1 75 ? -2.029 -0.188 -5.621 1.00 97.75 75 LEU A N 1
ATOM 624 C CA . LEU A 1 75 ? -0.784 0.585 -5.630 1.00 97.75 75 LEU A CA 1
ATOM 625 C C . LEU A 1 75 ? 0.327 -0.146 -6.396 1.00 97.75 75 LEU A C 1
ATOM 627 O O . LEU A 1 75 ? 1.066 0.480 -7.161 1.00 97.75 75 LEU A O 1
ATOM 631 N N . ARG A 1 76 ? 0.437 -1.468 -6.227 1.00 96.81 76 ARG A N 1
ATOM 632 C CA . ARG A 1 76 ? 1.414 -2.290 -6.957 1.00 96.81 76 ARG A CA 1
ATOM 633 C C . ARG A 1 76 ? 1.136 -2.261 -8.457 1.00 96.81 76 ARG A C 1
ATOM 635 O O . ARG A 1 76 ? 2.057 -2.011 -9.235 1.00 96.81 76 ARG A O 1
ATOM 642 N N . VAL A 1 77 ? -0.118 -2.432 -8.874 1.00 96.25 77 VAL A N 1
ATOM 643 C CA . VAL A 1 77 ? -0.499 -2.330 -10.294 1.00 96.25 77 VAL A CA 1
ATOM 644 C C . VAL A 1 77 ? -0.177 -0.939 -10.849 1.00 96.25 77 VAL A C 1
ATOM 646 O O . VAL A 1 77 ? 0.451 -0.826 -11.903 1.00 96.25 77 VAL A O 1
ATOM 649 N N . SER A 1 78 ? -0.500 0.119 -10.105 1.00 96.69 78 SER A N 1
ATOM 650 C CA . SER A 1 78 ? -0.188 1.509 -10.463 1.00 96.69 78 SER A CA 1
ATOM 651 C C . SER A 1 78 ? 1.313 1.764 -10.661 1.00 96.69 78 SER A C 1
ATOM 653 O O . SER A 1 78 ? 1.714 2.463 -11.596 1.00 96.69 78 SER A O 1
ATOM 655 N N . TYR A 1 79 ? 2.188 1.177 -9.843 1.00 96.19 79 TYR A N 1
ATOM 656 C CA . TYR A 1 79 ? 3.628 1.366 -10.018 1.00 96.19 79 TYR A CA 1
ATOM 657 C C . TYR A 1 79 ? 4.228 0.506 -11.124 1.00 96.19 79 TYR A C 1
ATOM 659 O O . TYR A 1 79 ? 4.988 1.024 -11.952 1.00 96.19 79 TYR A O 1
ATOM 667 N N . PHE A 1 80 ? 3.877 -0.776 -11.167 1.00 95.62 80 PHE A N 1
ATOM 668 C CA . PHE A 1 80 ? 4.594 -1.744 -11.991 1.00 95.62 80 PHE A CA 1
ATOM 669 C C . PHE A 1 80 ? 3.919 -2.000 -13.338 1.00 95.62 80 PHE A C 1
ATOM 671 O O . PHE A 1 80 ? 4.594 -2.269 -14.332 1.00 95.62 80 PHE A O 1
ATOM 678 N N . ALA A 1 81 ? 2.608 -1.792 -13.441 1.00 95.12 81 ALA A N 1
ATOM 679 C CA . ALA A 1 81 ? 1.813 -2.229 -14.581 1.00 95.12 81 ALA A CA 1
ATOM 680 C C . ALA A 1 81 ? 0.724 -1.225 -14.993 1.00 95.12 81 ALA A C 1
ATOM 682 O O . ALA A 1 81 ? -0.392 -1.615 -15.306 1.00 95.12 81 ALA A O 1
ATOM 683 N N . GLN A 1 82 ? 1.069 0.065 -15.074 1.00 91.88 82 GLN A N 1
ATOM 684 C CA . GLN A 1 82 ? 0.150 1.174 -15.412 1.00 91.88 82 GLN A CA 1
ATOM 685 C C . GLN A 1 82 ? -0.811 0.913 -16.583 1.00 91.88 82 GLN A C 1
ATOM 687 O O . GLN A 1 82 ? -1.956 1.345 -16.538 1.00 91.88 82 GLN A O 1
ATOM 692 N N . GLN A 1 83 ? -0.366 0.193 -17.618 1.00 92.38 83 GLN A N 1
ATOM 693 C CA . GLN A 1 83 ? -1.188 -0.150 -18.786 1.00 92.38 83 GLN A CA 1
ATOM 694 C C . GLN A 1 83 ? -2.399 -1.037 -18.449 1.00 92.38 83 GLN A C 1
ATOM 696 O O . GLN A 1 83 ? -3.353 -1.051 -19.216 1.00 92.38 83 GLN A O 1
ATOM 701 N N . LEU A 1 84 ? -2.362 -1.776 -17.334 1.00 92.25 84 LEU A N 1
ATOM 702 C CA . LEU A 1 84 ? -3.481 -2.601 -16.867 1.00 92.25 84 LEU A CA 1
ATOM 703 C C . LEU A 1 84 ? -4.583 -1.768 -16.196 1.00 92.25 84 LEU A C 1
ATOM 705 O O . LEU A 1 84 ? -5.696 -2.257 -16.035 1.00 92.25 84 LEU A O 1
ATOM 709 N N . GLY A 1 85 ? -4.283 -0.519 -15.826 1.00 92.06 85 GLY A N 1
ATOM 710 C CA . GLY A 1 85 ? -5.213 0.365 -15.135 1.00 92.06 85 GLY A CA 1
ATOM 711 C C . GLY A 1 85 ? -5.513 -0.052 -13.692 1.00 92.06 85 GLY A C 1
ATOM 712 O O . GLY A 1 85 ? -5.161 -1.137 -13.225 1.00 92.06 85 GLY A O 1
ATOM 713 N N . THR A 1 86 ? -6.171 0.854 -12.978 1.00 92.56 86 THR A N 1
ATOM 714 C CA . THR A 1 86 ? -6.723 0.630 -11.638 1.00 92.56 86 THR A CA 1
ATOM 715 C C . THR A 1 86 ? -8.194 1.055 -11.649 1.00 92.56 86 THR A C 1
ATOM 717 O O . THR A 1 86 ? -8.552 1.966 -12.403 1.00 92.56 86 THR A O 1
ATOM 720 N N . PRO A 1 87 ? -9.067 0.436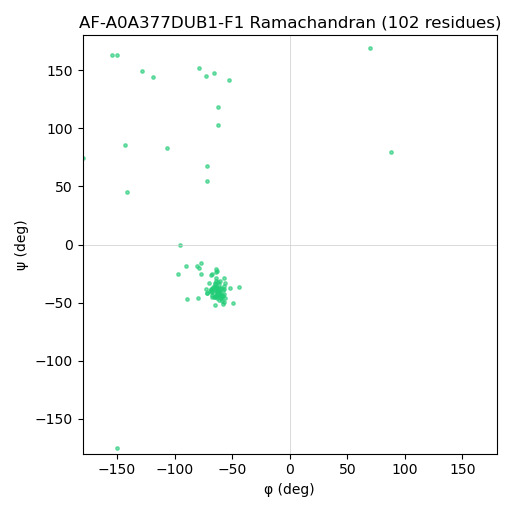 -10.836 1.00 90.12 87 PRO A N 1
ATOM 721 C CA . PRO A 1 87 ? -10.499 0.756 -10.817 1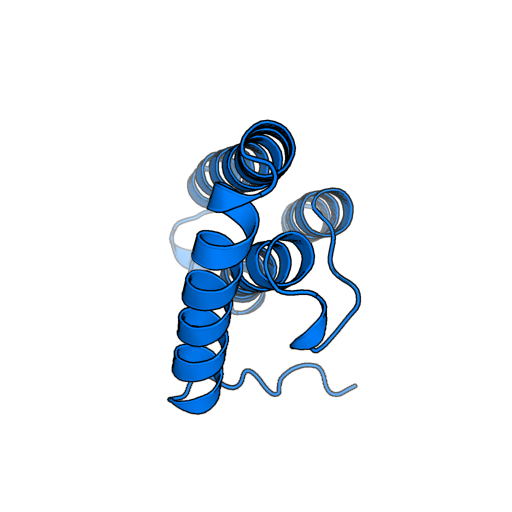.00 90.12 87 PRO A CA 1
ATOM 722 C C . PRO A 1 87 ? -10.788 2.192 -10.348 1.00 90.12 87 PRO A C 1
ATOM 724 O O . PRO A 1 87 ? -11.836 2.756 -10.653 1.00 90.12 87 PRO A O 1
ATOM 727 N N . TYR A 1 88 ? -9.848 2.804 -9.627 1.00 91.69 88 TYR A N 1
ATOM 728 C CA . TYR A 1 88 ? -9.896 4.189 -9.169 1.00 91.69 88 TYR A CA 1
ATOM 729 C C . TYR A 1 88 ? -8.479 4.777 -9.047 1.00 91.69 88 TYR A C 1
ATOM 731 O O . TYR A 1 88 ? -7.496 4.028 -9.016 1.00 91.69 88 TYR A O 1
ATOM 739 N N . PRO A 1 89 ? -8.325 6.115 -8.969 1.00 94.88 89 PRO A N 1
ATOM 740 C CA . PRO A 1 89 ? -7.021 6.736 -8.757 1.00 94.88 89 PRO A CA 1
ATOM 741 C C . PRO A 1 89 ? -6.401 6.325 -7.414 1.00 94.88 89 PRO A C 1
ATOM 743 O O . PRO A 1 89 ? -6.916 6.680 -6.355 1.00 94.88 89 PRO A O 1
ATOM 746 N N . ILE A 1 90 ? -5.244 5.662 -7.449 1.00 97.81 90 ILE A N 1
ATOM 747 C CA . ILE A 1 90 ? -4.540 5.175 -6.255 1.00 97.81 90 ILE A CA 1
ATOM 748 C C . ILE A 1 90 ? -3.150 5.809 -6.113 1.00 97.81 90 ILE A C 1
ATOM 750 O O . ILE A 1 90 ? -2.467 6.089 -7.100 1.00 97.81 90 ILE A O 1
ATOM 754 N N . SER A 1 91 ? -2.740 6.076 -4.874 1.00 98.19 91 SER A N 1
ATOM 755 C CA . SER A 1 91 ? -1.370 6.450 -4.506 1.00 98.19 91 SER A CA 1
ATOM 756 C C . SER A 1 91 ? -1.089 6.068 -3.052 1.00 98.19 91 SER A C 1
ATOM 758 O O . SER A 1 91 ? -2.019 5.877 -2.270 1.00 98.19 91 SER A O 1
ATOM 760 N N . ASP A 1 92 ? 0.189 6.019 -2.684 1.00 98.19 92 ASP A N 1
ATOM 761 C CA . ASP A 1 92 ? 0.665 5.881 -1.305 1.00 98.19 92 ASP A CA 1
ATOM 762 C C . ASP A 1 92 ? -0.022 6.880 -0.363 1.00 98.19 92 ASP A C 1
ATOM 764 O O . ASP A 1 92 ? -0.629 6.484 0.631 1.00 98.19 92 ASP A O 1
ATOM 768 N N . LYS A 1 93 ? -0.042 8.166 -0.732 1.00 98.44 93 LYS A N 1
ATOM 769 C CA . LYS A 1 93 ? -0.713 9.216 0.051 1.00 98.44 93 LYS A CA 1
ATOM 770 C C . LYS A 1 93 ? -2.202 8.931 0.282 1.00 98.44 93 LYS A C 1
ATOM 772 O O . LYS A 1 93 ? -2.691 9.154 1.384 1.00 98.44 93 LYS A O 1
ATOM 777 N N . ARG A 1 94 ? -2.925 8.455 -0.739 1.00 98.50 94 ARG A N 1
ATOM 778 C CA . ARG A 1 94 ? -4.365 8.163 -0.617 1.00 98.50 94 ARG A CA 1
ATOM 779 C C . ARG A 1 94 ? -4.635 7.009 0.343 1.00 98.50 94 ARG A C 1
ATOM 781 O O . ARG A 1 94 ? -5.608 7.069 1.081 1.00 98.50 94 ARG A O 1
ATOM 788 N N . ILE A 1 95 ? -3.769 5.997 0.358 1.00 98.50 95 ILE A N 1
ATOM 789 C CA . ILE A 1 95 ? -3.897 4.853 1.272 1.00 98.50 95 ILE A CA 1
ATOM 790 C C . ILE A 1 95 ? -3.672 5.294 2.716 1.00 98.50 95 ILE A C 1
ATOM 792 O O . ILE A 1 95 ? -4.462 4.950 3.590 1.00 98.50 95 ILE A O 1
ATOM 796 N N . LEU A 1 96 ? -2.634 6.101 2.962 1.00 98.44 96 LEU A N 1
ATOM 797 C CA . LEU A 1 96 ? -2.367 6.645 4.296 1.00 98.44 96 LEU A CA 1
ATOM 798 C C . LEU A 1 96 ? -3.553 7.475 4.814 1.00 98.44 96 LEU A C 1
ATOM 800 O O . LEU A 1 96 ? -3.987 7.283 5.944 1.00 98.44 96 LEU A O 1
ATOM 804 N N . GLN A 1 97 ? -4.135 8.322 3.962 1.00 98.19 97 GLN A N 1
ATOM 805 C CA . GLN A 1 97 ? -5.318 9.116 4.311 1.00 98.19 97 GLN A CA 1
ATOM 806 C C . GLN A 1 97 ? -6.559 8.258 4.582 1.00 98.19 97 GLN A C 1
ATOM 808 O O . GLN A 1 97 ? -7.323 8.566 5.490 1.00 98.19 97 GLN A O 1
ATOM 813 N N . ALA A 1 98 ? -6.767 7.183 3.819 1.00 97.88 98 ALA A N 1
ATOM 814 C CA . ALA A 1 98 ? -7.883 6.270 4.052 1.00 97.88 98 ALA A CA 1
ATOM 815 C C . ALA A 1 98 ? -7.761 5.568 5.418 1.00 97.88 98 ALA A C 1
ATOM 817 O O . ALA A 1 98 ? -8.743 5.475 6.148 1.00 97.88 98 ALA A O 1
ATOM 818 N N . MET A 1 99 ? -6.550 5.155 5.814 1.00 97.94 99 MET A N 1
ATOM 819 C CA . MET A 1 99 ? -6.307 4.608 7.157 1.00 97.94 99 MET A CA 1
ATOM 820 C C . MET A 1 99 ? -6.592 5.627 8.267 1.00 97.94 99 MET A C 1
ATOM 822 O O . MET A 1 99 ? -7.211 5.277 9.270 1.00 97.94 99 MET A O 1
ATOM 826 N N . GLU A 1 100 ? -6.175 6.885 8.088 1.00 96.94 100 GLU A N 1
ATOM 827 C CA . GLU A 1 100 ? -6.466 7.969 9.037 1.00 96.94 100 GLU A CA 1
ATOM 828 C C . GLU A 1 100 ? -7.976 8.198 9.195 1.00 96.94 100 GLU A C 1
ATOM 830 O O . GLU A 1 100 ? -8.454 8.329 10.317 1.00 96.94 100 GLU A O 1
ATOM 835 N N . GLN A 1 101 ? -8.734 8.180 8.095 1.00 96.31 101 GLN A N 1
ATOM 836 C CA . GLN A 1 101 ? -10.190 8.366 8.106 1.00 96.31 101 GLN A CA 1
ATOM 837 C C . GLN A 1 101 ? -10.942 7.253 8.841 1.00 96.31 101 GLN A C 1
ATOM 839 O O . GLN A 1 101 ? -11.971 7.525 9.443 1.00 96.31 101 GLN A O 1
ATOM 844 N N . ILE A 1 102 ? -10.445 6.015 8.795 1.00 94.31 102 ILE A N 1
ATOM 845 C CA . ILE A 1 102 ? -11.054 4.876 9.502 1.00 94.31 102 ILE A CA 1
ATOM 846 C C . ILE A 1 102 ? -10.729 4.908 11.007 1.00 94.31 102 ILE A C 1
ATOM 848 O O . ILE A 1 102 ? -11.444 4.315 11.817 1.00 94.31 102 ILE A O 1
ATOM 852 N N . SER A 1 103 ? -9.614 5.542 11.386 1.00 87.38 103 SER A N 1
ATOM 853 C CA . SER A 1 103 ? -9.161 5.648 12.779 1.00 87.38 103 SER A CA 1
ATOM 854 C C . SER A 1 103 ? -9.673 6.874 13.534 1.00 87.38 103 SER A C 1
ATOM 856 O O . SER A 1 103 ? -9.566 6.875 14.761 1.00 87.38 103 SER A O 1
ATOM 858 N N . GLY A 1 104 ? -10.149 7.902 12.830 1.00 73.75 104 GLY A N 1
ATOM 859 C CA . GLY A 1 104 ? -10.790 9.086 13.415 1.00 73.75 104 GLY A CA 1
ATOM 860 C C . GLY A 1 104 ? -12.264 8.854 13.703 1.00 73.75 104 GLY A C 1
ATOM 861 O O . GLY A 1 104 ? -12.731 9.398 14.726 1.00 73.75 104 GLY A O 1
#

Mean predicted aligned error: 5.25 Å

Foldseek 3Di:
DDDDPPVPDDVVVVLLVVLVVLQVVVCVVDVPLSVVLVVLLVVLVVVLVVLLVPDDPVCCPPPLNVVLVVLSSQSSCVRRPPVSPDPDDGDSVVSNVSSVVVVD